Protein AF-A0A8H3I2P7-F1 (afdb_monomer_lite)

pLDDT: mean 81.04, std 13.11, range [39.47, 95.06]

Secondary structure (DSSP, 8-state):
---SSHHHHHHHHHHHHIIIIIHHHHHHTTTTT---TT----EEE---GGGGGS-GGG-B-TTSTT-BGGGG-EEE-S-HHHHHHTS------PPP-----S--TT--

Organism: NCBI:txid456999

Structure (mmCIF, N/CA/C/O backbone):
data_AF-A0A8H3I2P7-F1
#
_entry.id   AF-A0A8H3I2P7-F1
#
loop_
_atom_site.group_PDB
_atom_site.id
_atom_site.type_symbol
_atom_site.label_atom_id
_atom_site.label_alt_id
_atom_site.label_comp_id
_atom_site.label_asym_id
_atom_site.label_entity_id
_atom_site.label_seq_id
_atom_site.pdbx_PDB_ins_code
_atom_site.Cartn_x
_atom_site.Cartn_y
_atom_site.Cartn_z
_atom_site.occupancy
_atom_site.B_iso_or_equiv
_atom_site.auth_seq_id
_atom_site.auth_comp_id
_atom_site.auth_a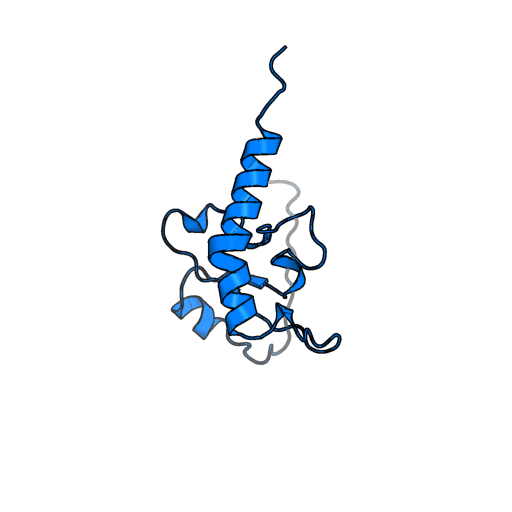sym_id
_atom_site.auth_atom_id
_atom_site.pdbx_PDB_model_num
ATOM 1 N N . MET A 1 1 ? 36.047 -5.039 -1.980 1.00 39.47 1 MET A N 1
ATOM 2 C CA . MET A 1 1 ? 35.264 -3.962 -2.616 1.00 39.47 1 MET A CA 1
ATOM 3 C C . MET A 1 1 ? 33.967 -4.602 -3.093 1.00 39.47 1 MET A C 1
ATOM 5 O O . MET A 1 1 ? 33.947 -5.193 -4.160 1.00 39.47 1 MET A O 1
ATOM 9 N N . ALA A 1 2 ? 32.972 -4.659 -2.205 1.00 47.53 2 ALA A N 1
ATOM 10 C CA . ALA A 1 2 ? 31.726 -5.412 -2.362 1.00 47.53 2 ALA A CA 1
ATOM 11 C C . ALA A 1 2 ? 30.556 -4.423 -2.279 1.00 47.53 2 ALA A C 1
ATOM 13 O O . ALA A 1 2 ? 29.969 -4.236 -1.221 1.00 47.53 2 ALA A O 1
ATOM 14 N N . GLU A 1 3 ? 30.304 -3.730 -3.386 1.00 44.59 3 GLU A N 1
ATOM 15 C CA . GLU A 1 3 ? 29.284 -2.677 -3.482 1.00 44.59 3 GLU A CA 1
ATOM 16 C C . GLU A 1 3 ? 28.425 -2.846 -4.747 1.00 44.59 3 GLU A C 1
ATOM 18 O O . GLU A 1 3 ? 27.972 -1.887 -5.359 1.00 44.59 3 GLU A O 1
ATOM 23 N N . VAL A 1 4 ? 28.223 -4.097 -5.166 1.00 51.44 4 VAL A N 1
ATOM 24 C CA . VAL A 1 4 ? 27.310 -4.460 -6.252 1.00 51.44 4 VAL A CA 1
ATOM 25 C C . VAL A 1 4 ? 26.239 -5.371 -5.649 1.00 51.44 4 VAL A C 1
ATOM 27 O O . VAL A 1 4 ? 26.589 -6.385 -5.051 1.00 51.44 4 VAL A O 1
ATOM 30 N N . ASP A 1 5 ? 24.967 -4.977 -5.804 1.00 54.19 5 ASP A N 1
ATOM 31 C CA . ASP A 1 5 ? 23.744 -5.813 -5.793 1.00 54.19 5 ASP A CA 1
ATOM 32 C C . ASP A 1 5 ? 22.671 -5.610 -4.689 1.00 54.19 5 ASP A C 1
ATOM 34 O O . ASP A 1 5 ? 21.593 -6.191 -4.765 1.00 54.19 5 ASP A O 1
ATOM 38 N N . TYR A 1 6 ? 22.851 -4.731 -3.692 1.00 52.88 6 TYR A N 1
ATOM 39 C CA . TYR A 1 6 ? 21.766 -4.505 -2.706 1.00 52.88 6 TYR A CA 1
ATOM 40 C C . TYR A 1 6 ? 20.642 -3.592 -3.235 1.00 52.88 6 TYR A C 1
ATOM 42 O O . TYR A 1 6 ? 19.461 -3.803 -2.951 1.00 52.88 6 TYR A O 1
ATOM 50 N N . GLN A 1 7 ? 20.994 -2.576 -4.033 1.00 55.97 7 GLN A N 1
ATOM 51 C CA . GLN A 1 7 ? 20.013 -1.638 -4.596 1.00 55.97 7 GLN A CA 1
ATOM 52 C C . GLN A 1 7 ? 19.164 -2.254 -5.720 1.00 55.97 7 GLN A C 1
ATOM 54 O O . GLN A 1 7 ? 17.979 -1.942 -5.822 1.00 55.97 7 GLN A O 1
ATOM 59 N N . SER A 1 8 ? 19.731 -3.168 -6.513 1.00 66.00 8 SER A N 1
ATOM 60 C CA . SER A 1 8 ? 19.017 -3.952 -7.536 1.00 66.00 8 SER A CA 1
ATOM 61 C C . SER A 1 8 ? 17.991 -4.895 -6.912 1.00 66.00 8 SER A C 1
ATOM 63 O O . SER A 1 8 ? 16.862 -4.966 -7.394 1.00 66.00 8 SER A O 1
ATOM 65 N N . GLY A 1 9 ? 18.340 -5.565 -5.807 1.00 85.56 9 GLY A N 1
ATOM 66 C CA . GLY A 1 9 ? 17.423 -6.454 -5.091 1.00 85.56 9 GLY A CA 1
ATOM 67 C C . GLY A 1 9 ? 16.210 -5.723 -4.509 1.00 85.56 9 GLY A C 1
ATOM 68 O O . GLY A 1 9 ? 15.075 -6.165 -4.687 1.00 85.56 9 GLY A O 1
ATOM 69 N N . PHE A 1 10 ? 16.428 -4.573 -3.860 1.00 89.00 10 PHE A N 1
ATOM 70 C CA . PHE A 1 10 ? 15.326 -3.777 -3.310 1.00 89.00 10 PHE A CA 1
ATOM 71 C C . PHE A 1 10 ? 14.429 -3.201 -4.413 1.00 89.00 10 PHE A C 1
ATOM 73 O O . PHE A 1 10 ? 13.211 -3.335 -4.332 1.00 89.00 10 PHE A O 1
ATOM 80 N N . GLY A 1 11 ? 15.016 -2.639 -5.477 1.00 91.44 11 GLY A N 1
ATOM 81 C CA . GLY A 1 11 ? 14.258 -2.163 -6.638 1.00 91.44 11 GLY A CA 1
ATOM 82 C C . GLY A 1 11 ? 13.426 -3.275 -7.282 1.00 91.44 11 GLY A C 1
ATOM 83 O O . GLY A 1 11 ? 12.230 -3.104 -7.488 1.00 91.44 11 GLY A O 1
ATOM 84 N N . SER A 1 12 ? 14.018 -4.455 -7.493 1.00 92.56 12 SER A N 1
ATOM 85 C CA . SER A 1 12 ? 13.314 -5.624 -8.033 1.00 92.56 12 SER A CA 1
ATOM 86 C C . SER A 1 12 ? 12.142 -6.064 -7.147 1.00 92.56 12 SER A C 1
ATOM 88 O O . SER A 1 12 ? 11.066 -6.376 -7.664 1.00 92.56 12 SER A O 1
ATOM 90 N N . MET A 1 13 ? 12.300 -6.025 -5.818 1.00 94.56 13 MET A N 1
ATOM 91 C CA . MET A 1 13 ? 11.216 -6.304 -4.871 1.00 94.56 13 MET A CA 1
ATOM 92 C C . MET A 1 13 ? 10.072 -5.290 -4.996 1.00 94.56 13 MET A C 1
ATOM 94 O O . MET A 1 13 ? 8.910 -5.692 -5.019 1.00 94.56 13 MET A O 1
ATOM 98 N N . LEU A 1 14 ? 10.376 -3.991 -5.106 1.00 94.81 14 LEU A N 1
ATOM 99 C CA . LEU A 1 14 ? 9.360 -2.948 -5.299 1.00 94.81 14 LEU A CA 1
ATOM 100 C C . LEU A 1 14 ? 8.621 -3.106 -6.632 1.00 94.81 14 LEU A C 1
ATOM 102 O O . LEU A 1 14 ? 7.394 -3.001 -6.654 1.00 94.81 14 LEU A O 1
ATOM 106 N N . THR A 1 15 ? 9.341 -3.421 -7.711 1.00 95.06 15 THR A N 1
ATOM 107 C CA . THR A 1 15 ? 8.755 -3.702 -9.029 1.00 95.06 15 THR A CA 1
ATOM 108 C C . THR A 1 15 ? 7.866 -4.946 -8.988 1.00 95.06 15 THR A C 1
ATOM 110 O O . THR A 1 15 ? 6.789 -4.962 -9.581 1.00 95.06 15 THR A O 1
ATOM 113 N N . THR A 1 16 ? 8.271 -5.979 -8.245 1.00 95.06 16 THR A N 1
ATOM 114 C CA . THR A 1 16 ? 7.464 -7.194 -8.044 1.00 95.06 16 THR A CA 1
ATOM 115 C C . THR A 1 16 ? 6.183 -6.874 -7.277 1.00 95.06 16 THR A C 1
ATOM 117 O O . THR A 1 16 ? 5.092 -7.198 -7.733 1.00 95.06 16 THR A O 1
ATOM 120 N N . LEU A 1 17 ? 6.287 -6.151 -6.156 1.00 94.75 17 LEU A N 1
ATOM 121 C CA . LEU A 1 17 ? 5.122 -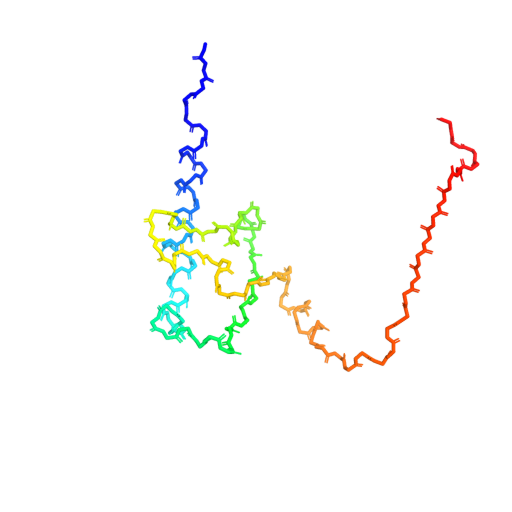5.705 -5.381 1.00 94.75 17 LEU A CA 1
ATOM 122 C C . LEU A 1 17 ? 4.162 -4.851 -6.216 1.00 94.75 17 LEU A C 1
ATOM 124 O O . LEU A 1 17 ? 2.944 -4.939 -6.052 1.00 94.75 17 LEU A O 1
ATOM 128 N N . TRP A 1 18 ? 4.699 -4.029 -7.116 1.00 94.25 18 TRP A N 1
ATOM 129 C CA . TRP A 1 18 ? 3.891 -3.241 -8.034 1.00 94.25 18 TRP A CA 1
ATOM 130 C C . TRP A 1 18 ? 3.113 -4.125 -9.002 1.00 94.25 18 TRP A C 1
ATOM 132 O O . TRP A 1 18 ? 1.888 -4.035 -9.046 1.00 94.25 18 TRP A O 1
ATOM 142 N N . ASN A 1 19 ? 3.809 -4.987 -9.742 1.00 95.00 19 ASN A N 1
ATOM 143 C CA . ASN A 1 19 ? 3.208 -5.791 -10.804 1.00 95.00 19 ASN A CA 1
ATOM 144 C C . ASN A 1 19 ? 2.239 -6.852 -10.274 1.00 95.00 19 ASN A C 1
ATOM 146 O O . ASN A 1 19 ? 1.210 -7.090 -10.906 1.00 95.00 19 ASN A O 1
ATOM 150 N N . ASP A 1 20 ? 2.532 -7.431 -9.111 1.00 94.69 20 ASP A N 1
ATOM 151 C CA . ASP A 1 20 ? 1.787 -8.582 -8.599 1.00 94.69 20 ASP A CA 1
ATOM 152 C C . ASP A 1 20 ? 0.679 -8.188 -7.612 1.00 94.69 20 ASP A C 1
ATOM 154 O O . ASP A 1 20 ? -0.276 -8.944 -7.432 1.00 94.69 20 ASP A O 1
ATOM 158 N N . VAL A 1 21 ? 0.781 -7.016 -6.966 1.00 92.81 21 VAL A N 1
ATOM 159 C CA . VAL A 1 21 ? -0.150 -6.608 -5.897 1.00 92.81 21 VAL A CA 1
ATOM 160 C C . VAL A 1 21 ? -0.805 -5.261 -6.177 1.00 92.81 21 VAL A C 1
ATOM 162 O O . VAL A 1 21 ? -2.026 -5.190 -6.306 1.00 92.81 21 VAL A O 1
ATOM 165 N N . ALA A 1 22 ? -0.027 -4.179 -6.258 1.00 91.75 22 ALA A N 1
ATOM 166 C CA . ALA A 1 22 ? -0.598 -2.831 -6.294 1.00 91.75 22 ALA A CA 1
ATOM 167 C C . ALA A 1 22 ? -1.302 -2.532 -7.627 1.00 91.75 22 ALA A C 1
ATOM 169 O O . ALA A 1 22 ? -2.471 -2.145 -7.638 1.00 91.75 22 ALA A O 1
ATOM 170 N N . LYS A 1 23 ? -0.618 -2.754 -8.754 1.00 91.56 23 LYS A N 1
ATOM 171 C CA . LYS A 1 23 ? -1.130 -2.451 -10.092 1.00 91.56 23 LYS A CA 1
ATOM 172 C C . LYS A 1 23 ? -2.406 -3.234 -10.431 1.00 91.56 23 LYS A C 1
ATOM 174 O O . LYS A 1 23 ? -3.360 -2.582 -10.842 1.00 91.56 23 LYS A O 1
ATOM 179 N N . PRO A 1 24 ? -2.513 -4.561 -10.204 1.00 93.25 24 PRO A N 1
ATOM 180 C CA . PRO A 1 24 ? -3.745 -5.294 -10.503 1.00 93.25 24 PRO A CA 1
ATOM 181 C C . PRO A 1 24 ? -4.970 -4.771 -9.741 1.00 93.25 24 PRO A C 1
ATOM 183 O O . PRO A 1 24 ? -6.063 -4.703 -10.300 1.00 93.25 24 PRO A O 1
ATOM 186 N N . VAL A 1 25 ? -4.793 -4.366 -8.476 1.00 91.12 25 VAL A N 1
ATOM 187 C CA . VAL A 1 25 ? -5.871 -3.770 -7.670 1.00 91.12 25 VAL A CA 1
ATOM 188 C C . VAL A 1 25 ? -6.268 -2.406 -8.233 1.00 91.12 25 VAL A C 1
ATOM 190 O O . VAL A 1 25 ? -7.455 -2.140 -8.412 1.00 91.12 25 VAL A O 1
ATOM 193 N N . LEU A 1 26 ? -5.291 -1.555 -8.559 1.00 88.25 26 LEU A N 1
ATOM 194 C CA . LEU A 1 26 ? -5.535 -0.232 -9.140 1.00 88.25 26 LEU A CA 1
ATOM 195 C C . LEU A 1 26 ? -6.199 -0.313 -10.522 1.00 88.25 26 LEU A C 1
ATOM 197 O O . LEU A 1 26 ? -7.122 0.454 -10.798 1.00 88.25 26 LEU A O 1
ATOM 201 N N . ASP A 1 27 ? -5.767 -1.253 -11.364 1.00 89.25 27 ASP A N 1
ATOM 202 C CA . ASP A 1 27 ? -6.346 -1.529 -12.681 1.00 89.25 27 ASP A CA 1
ATOM 203 C C . ASP A 1 27 ? -7.803 -1.989 -12.546 1.00 89.25 27 ASP A C 1
ATOM 205 O O . ASP A 1 27 ? -8.683 -1.473 -13.235 1.00 89.25 27 ASP A O 1
ATOM 209 N N . HIS A 1 28 ? -8.080 -2.912 -11.617 1.00 90.19 28 HIS A N 1
ATOM 210 C CA . HIS A 1 28 ? -9.434 -3.411 -11.370 1.00 90.19 28 HIS A CA 1
ATOM 211 C C . HIS A 1 28 ? -10.385 -2.314 -10.872 1.00 90.19 28 HIS A C 1
ATOM 213 O O . HIS A 1 28 ? -11.555 -2.290 -11.251 1.00 90.19 28 HIS A O 1
ATOM 219 N N . LEU A 1 29 ? -9.883 -1.385 -10.055 1.00 86.69 29 LEU A N 1
ATOM 220 C CA . LEU A 1 29 ? -10.640 -0.224 -9.577 1.00 86.69 29 LEU A CA 1
ATOM 221 C C . LEU A 1 29 ? -10.722 0.912 -10.615 1.00 86.69 29 LEU A C 1
ATOM 223 O O . LEU A 1 29 ? -11.427 1.895 -10.392 1.00 86.69 29 LEU A O 1
ATOM 227 N N . GLY A 1 30 ? -10.033 0.786 -11.756 1.00 86.56 30 GLY A N 1
ATOM 228 C CA . GLY A 1 30 ? -10.042 1.762 -12.847 1.00 86.56 30 GLY A CA 1
ATOM 229 C C . GLY A 1 30 ? -9.182 3.006 -12.601 1.00 86.56 30 GLY A C 1
ATOM 230 O O . GLY A 1 30 ? -9.307 3.992 -13.330 1.00 86.56 30 GLY A O 1
ATOM 231 N N . TYR A 1 31 ? -8.301 2.982 -11.600 1.00 82.69 31 TYR A N 1
ATOM 232 C CA . TYR A 1 31 ? -7.521 4.152 -11.200 1.00 82.69 31 TYR A CA 1
ATOM 233 C C . TYR A 1 31 ? -6.320 4.423 -12.098 1.00 82.69 31 TYR A C 1
ATOM 235 O O . TYR A 1 31 ? -5.919 5.570 -12.231 1.00 82.69 31 TYR A O 1
ATOM 243 N N . THR A 1 32 ? -5.768 3.428 -12.781 1.00 78.69 32 THR A N 1
ATOM 244 C CA . THR A 1 32 ? -4.615 3.627 -13.675 1.00 78.69 32 THR A CA 1
ATOM 245 C C . THR A 1 32 ? -4.951 4.372 -14.970 1.00 78.69 32 THR A C 1
ATOM 247 O O . THR A 1 32 ? -4.089 5.064 -15.507 1.00 78.69 32 THR A O 1
ATOM 250 N N . ASN A 1 33 ? -6.205 4.313 -15.434 1.00 73.50 33 ASN A N 1
ATOM 251 C CA . ASN A 1 33 ? -6.625 4.908 -16.711 1.00 73.50 33 ASN A CA 1
ATOM 252 C C . ASN A 1 33 ? -7.260 6.305 -16.585 1.00 73.50 33 ASN A C 1
ATOM 254 O O . ASN A 1 33 ? -7.231 7.066 -17.548 1.00 73.50 33 ASN A O 1
ATOM 258 N N . ASN A 1 34 ? -7.844 6.649 -15.432 1.00 66.31 34 ASN A N 1
ATOM 259 C CA . ASN A 1 34 ? -8.609 7.888 -15.228 1.00 66.31 34 ASN A CA 1
ATOM 260 C C . ASN A 1 34 ? -8.443 8.416 -13.792 1.00 66.31 34 ASN A C 1
ATOM 262 O O . ASN A 1 34 ? -9.420 8.502 -13.053 1.00 66.31 34 ASN A O 1
ATOM 266 N N . VAL A 1 35 ? -7.220 8.761 -13.366 1.00 64.12 35 VAL A N 1
ATOM 267 C CA . VAL A 1 35 ? -7.024 9.412 -12.054 1.00 64.12 35 VAL A CA 1
ATOM 268 C C . VAL A 1 35 ? -7.677 10.800 -12.090 1.00 64.12 35 VAL A C 1
ATOM 270 O O . VAL A 1 35 ? -7.193 11.658 -12.834 1.00 64.12 35 VAL A O 1
ATOM 273 N N . PRO A 1 36 ? -8.736 11.071 -11.307 1.00 62.41 36 PRO A N 1
ATOM 274 C CA . PRO A 1 36 ? -9.285 12.413 -11.206 1.00 62.41 36 PRO A CA 1
ATOM 275 C C . PRO A 1 36 ? -8.270 13.286 -10.465 1.00 62.41 36 PRO A C 1
ATOM 277 O O . PRO A 1 36 ? -7.921 12.991 -9.323 1.00 62.41 36 PRO A O 1
ATOM 280 N N . THR A 1 37 ? -7.803 14.366 -11.090 1.00 67.12 37 THR A N 1
ATOM 281 C CA . THR A 1 37 ? -6.837 15.300 -10.483 1.00 67.12 37 THR A CA 1
ATOM 282 C C . THR A 1 37 ? -7.363 15.921 -9.183 1.00 67.12 37 THR A C 1
ATOM 284 O O . THR A 1 37 ? -6.574 16.256 -8.305 1.00 67.12 37 THR A O 1
ATOM 287 N N . ASP A 1 38 ? -8.690 16.021 -9.048 1.00 68.12 38 ASP A N 1
ATOM 288 C CA . ASP A 1 38 ? -9.365 16.666 -7.916 1.00 68.12 38 ASP A CA 1
ATOM 289 C C . ASP A 1 38 ? -9.842 15.692 -6.824 1.00 68.12 38 ASP A C 1
ATOM 291 O O . ASP A 1 38 ? -10.186 16.126 -5.729 1.00 68.12 38 ASP A O 1
ATOM 295 N N . ASN A 1 39 ? -9.880 14.382 -7.094 1.00 67.75 39 ASN A N 1
ATOM 296 C CA . ASN A 1 39 ? -10.346 13.365 -6.144 1.00 67.75 39 ASN A CA 1
ATOM 297 C C . ASN A 1 39 ? -9.509 12.098 -6.297 1.00 67.75 39 ASN A C 1
ATOM 299 O O . ASN A 1 39 ? -9.929 11.127 -6.934 1.00 67.75 39 ASN A O 1
ATOM 303 N N . LEU A 1 40 ? -8.311 12.120 -5.706 1.00 70.50 40 LEU A N 1
ATOM 304 C CA . LEU A 1 40 ? -7.512 10.909 -5.606 1.00 70.50 40 LEU A CA 1
ATOM 305 C C . LEU A 1 40 ? -8.284 9.864 -4.787 1.00 70.50 40 LEU A C 1
ATOM 307 O O . LEU A 1 40 ? -8.783 10.172 -3.700 1.00 70.50 40 LEU A O 1
ATOM 311 N N . PRO A 1 41 ? -8.376 8.626 -5.283 1.00 73.50 41 PRO A N 1
ATOM 312 C CA . PRO A 1 41 ? -8.996 7.551 -4.534 1.00 73.50 41 PRO A CA 1
ATOM 313 C C . PRO A 1 41 ? -8.174 7.248 -3.287 1.00 73.50 41 PRO A C 1
ATOM 315 O O . PRO A 1 41 ? -6.963 7.094 -3.372 1.00 73.50 41 PRO A O 1
ATOM 318 N N . HIS A 1 42 ? -8.827 7.145 -2.133 1.00 79.56 42 HIS A N 1
ATOM 319 C CA . HIS A 1 42 ? -8.158 6.755 -0.898 1.00 79.56 42 HIS A CA 1
ATOM 320 C C . HIS A 1 42 ? -8.237 5.236 -0.719 1.00 79.56 42 HIS A C 1
ATOM 322 O O . HIS A 1 42 ? -9.311 4.692 -0.455 1.00 79.56 42 HIS A O 1
ATOM 328 N N . ILE A 1 43 ? -7.105 4.546 -0.848 1.00 86.12 43 ILE A N 1
ATOM 329 C CA . ILE A 1 43 ? -7.011 3.094 -0.655 1.00 86.12 43 ILE A CA 1
ATOM 330 C C . ILE A 1 43 ? -6.374 2.820 0.700 1.00 86.12 43 ILE A C 1
ATOM 332 O O . ILE A 1 43 ? -5.288 3.307 0.990 1.00 86.12 43 ILE A O 1
ATOM 336 N N . THR A 1 44 ? -7.019 2.006 1.537 1.00 90.06 44 THR A N 1
ATOM 337 C CA . THR A 1 44 ? -6.424 1.559 2.804 1.00 90.06 44 THR A CA 1
ATOM 338 C C . THR A 1 44 ? -6.061 0.080 2.736 1.00 90.06 44 THR A C 1
ATOM 340 O O . THR A 1 44 ? -6.933 -0.775 2.604 1.00 90.06 44 THR A O 1
ATOM 343 N N . TRP A 1 45 ? -4.771 -0.228 2.841 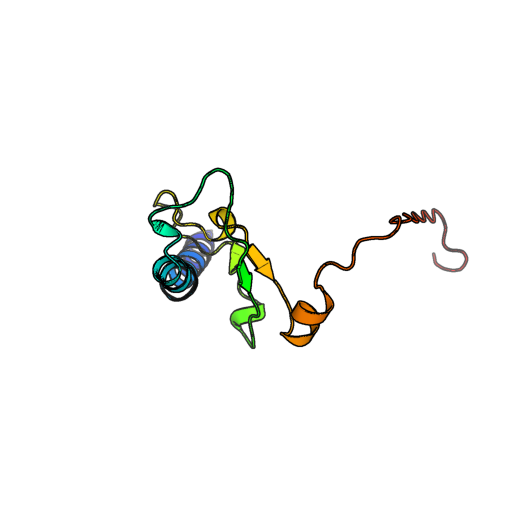1.00 90.38 45 TRP A N 1
ATOM 344 C CA . TRP A 1 45 ? -4.240 -1.586 2.829 1.00 90.38 45 TRP A CA 1
ATOM 345 C C . TRP A 1 45 ? -4.272 -2.203 4.227 1.00 90.38 45 TRP A C 1
ATOM 347 O O . TRP A 1 45 ? -3.772 -1.618 5.186 1.00 90.38 45 TRP A O 1
ATOM 357 N N . CYS A 1 46 ? -4.793 -3.425 4.329 1.00 93.25 46 CYS A N 1
ATOM 358 C CA . CYS A 1 46 ? -4.734 -4.249 5.538 1.00 93.25 46 CYS A CA 1
ATOM 359 C C . CYS A 1 46 ? -3.819 -5.468 5.304 1.00 93.25 46 CYS A C 1
ATOM 361 O O . CYS A 1 46 ? -4.327 -6.574 5.094 1.00 93.25 46 CYS A O 1
ATOM 363 N N . PRO A 1 47 ? -2.482 -5.297 5.244 1.00 91.50 47 PRO A N 1
ATOM 364 C CA . PRO A 1 47 ? -1.568 -6.402 4.970 1.00 91.50 47 PRO A CA 1
ATOM 365 C C . PRO A 1 47 ? -1.541 -7.400 6.133 1.00 91.50 47 PRO A C 1
ATOM 367 O O . PRO A 1 47 ? -1.671 -7.025 7.296 1.00 91.50 47 PRO A O 1
ATOM 370 N N . THR A 1 48 ? -1.325 -8.677 5.818 1.00 90.38 48 THR A N 1
ATOM 371 C CA . THR A 1 48 ? -1.228 -9.757 6.809 1.00 90.38 48 THR A CA 1
ATOM 372 C C . THR A 1 48 ? 0.043 -10.582 6.605 1.00 90.38 48 THR A C 1
ATOM 374 O O . THR A 1 48 ? 0.585 -10.667 5.499 1.00 90.38 48 THR A O 1
ATOM 377 N N . GLY A 1 49 ? 0.536 -11.196 7.683 1.00 92.00 49 GLY A N 1
ATOM 378 C CA . GLY A 1 49 ? 1.712 -12.067 7.645 1.00 92.00 49 GLY A CA 1
ATOM 379 C C . GLY A 1 49 ? 2.986 -11.341 7.200 1.00 92.00 49 GLY A C 1
ATOM 3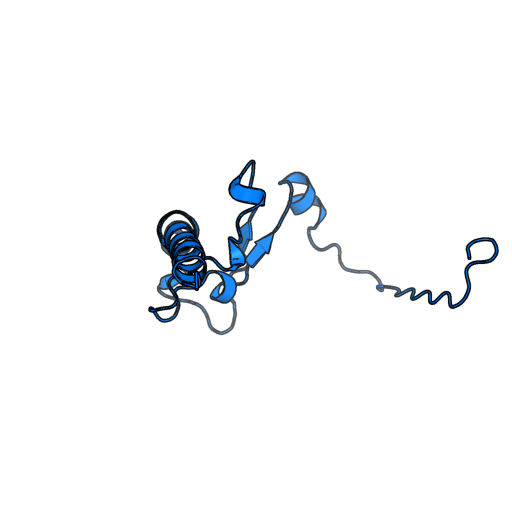80 O O . GLY A 1 49 ? 3.257 -10.219 7.622 1.00 92.00 49 GLY A O 1
ATOM 381 N N . ALA A 1 50 ? 3.780 -11.983 6.337 1.00 90.19 50 ALA A N 1
ATOM 382 C CA . ALA A 1 50 ? 5.050 -11.430 5.857 1.00 90.19 50 ALA A CA 1
ATOM 383 C C . ALA A 1 50 ? 4.886 -10.107 5.084 1.00 90.19 50 ALA A C 1
ATOM 385 O O . ALA A 1 50 ? 5.789 -9.274 5.083 1.00 90.19 50 ALA A O 1
ATOM 386 N N . MET A 1 51 ? 3.718 -9.882 4.475 1.00 88.31 51 MET A N 1
ATOM 387 C CA . MET A 1 51 ? 3.437 -8.681 3.688 1.00 88.31 51 MET A CA 1
ATOM 388 C C . MET A 1 51 ? 3.385 -7.409 4.544 1.00 88.31 51 MET A C 1
ATOM 390 O O . MET A 1 51 ? 3.589 -6.316 4.026 1.00 88.31 51 MET A O 1
ATOM 394 N N . THR A 1 52 ? 3.182 -7.536 5.860 1.00 89.94 52 THR A N 1
ATOM 395 C CA . THR A 1 52 ? 3.241 -6.411 6.807 1.00 89.94 52 THR A CA 1
ATOM 396 C C . THR A 1 52 ? 4.645 -5.802 6.912 1.00 89.94 52 THR A C 1
ATOM 398 O O . THR A 1 52 ? 4.772 -4.635 7.269 1.00 89.94 52 THR A O 1
ATOM 401 N N . PHE A 1 53 ? 5.698 -6.551 6.565 1.00 90.75 53 PHE A N 1
ATOM 402 C CA . PHE A 1 53 ? 7.079 -6.052 6.552 1.00 90.75 53 PHE A CA 1
ATOM 403 C C . PHE A 1 53 ? 7.498 -5.456 5.205 1.00 90.75 53 PHE A C 1
ATOM 405 O O . PHE A 1 53 ? 8.606 -4.936 5.084 1.00 90.75 53 PHE A O 1
ATOM 412 N N . LEU A 1 54 ? 6.641 -5.548 4.186 1.00 91.12 54 LEU A N 1
ATOM 413 C CA . LEU A 1 54 ? 6.961 -5.092 2.843 1.00 91.12 54 LEU A CA 1
ATOM 414 C C . LEU A 1 54 ? 6.493 -3.646 2.634 1.00 91.12 54 LEU A C 1
ATOM 416 O O . LEU A 1 54 ? 5.389 -3.278 3.052 1.00 91.12 54 LEU A O 1
ATOM 420 N N . PRO A 1 55 ? 7.291 -2.812 1.950 1.00 90.50 55 PRO A N 1
ATOM 421 C CA . PRO A 1 55 ? 6.964 -1.412 1.715 1.00 90.50 55 PRO A CA 1
ATOM 422 C C . PRO A 1 55 ? 5.958 -1.273 0.562 1.00 90.50 55 PRO A C 1
ATOM 424 O O . PRO A 1 55 ? 6.273 -0.728 -0.491 1.00 90.50 55 PRO A O 1
ATOM 427 N N . LEU A 1 56 ? 4.722 -1.751 0.753 1.00 89.81 56 LEU A N 1
ATOM 428 C CA . LEU A 1 56 ? 3.677 -1.706 -0.282 1.00 89.81 56 LEU A CA 1
ATOM 429 C C . LEU A 1 56 ? 3.395 -0.273 -0.775 1.00 89.81 56 LEU A C 1
ATOM 431 O O . LEU A 1 56 ? 3.020 -0.073 -1.922 1.00 89.81 56 LEU A O 1
ATOM 435 N N . HIS A 1 57 ? 3.650 0.734 0.060 1.00 88.44 57 HIS A N 1
ATOM 436 C CA . HIS A 1 57 ? 3.521 2.138 -0.304 1.00 88.44 57 HIS A CA 1
ATOM 437 C C . HIS A 1 57 ? 4.582 2.628 -1.286 1.00 88.44 57 HIS A C 1
ATOM 439 O O . HIS A 1 57 ? 4.333 3.552 -2.056 1.00 88.44 57 HIS A O 1
ATOM 445 N N . ALA A 1 58 ? 5.756 2.003 -1.265 1.00 92.00 58 ALA A N 1
ATOM 446 C CA . ALA A 1 58 ? 6.838 2.264 -2.198 1.00 92.00 58 ALA A CA 1
ATOM 447 C C . ALA A 1 58 ? 6.814 1.297 -3.389 1.00 92.00 58 ALA A C 1
ATOM 449 O O . ALA A 1 58 ? 7.695 1.370 -4.238 1.00 92.00 58 ALA A O 1
ATOM 450 N N . ALA A 1 59 ? 5.838 0.382 -3.463 1.00 93.38 59 ALA A N 1
ATOM 451 C CA . ALA A 1 59 ? 5.701 -0.508 -4.603 1.00 93.38 59 ALA A CA 1
ATOM 452 C C . ALA A 1 59 ? 5.585 0.332 -5.875 1.00 93.38 59 ALA A C 1
ATOM 454 O O . ALA A 1 59 ? 4.677 1.160 -6.009 1.00 93.38 59 ALA A O 1
ATOM 455 N N . GLY A 1 60 ? 6.516 0.134 -6.796 1.00 93.94 60 GLY A N 1
ATOM 456 C CA . GLY A 1 60 ? 6.480 0.821 -8.066 1.00 93.94 60 GLY A CA 1
ATOM 457 C C . GLY A 1 60 ? 7.502 0.297 -9.052 1.00 93.94 60 GLY A C 1
ATOM 458 O O . GLY A 1 60 ? 8.560 -0.194 -8.666 1.00 93.94 60 GLY A O 1
ATOM 459 N N . ASP A 1 61 ? 7.172 0.445 -10.328 1.00 92.12 61 ASP A N 1
ATOM 460 C CA . ASP A 1 61 ? 8.147 0.415 -11.407 1.00 92.12 61 ASP A CA 1
ATOM 461 C C . ASP A 1 61 ? 8.637 1.849 -11.634 1.00 92.12 61 ASP A C 1
ATOM 463 O O . ASP A 1 61 ? 7.920 2.708 -12.152 1.00 92.12 61 ASP A O 1
ATOM 467 N N . TYR A 1 62 ? 9.852 2.132 -11.171 1.00 88.88 62 TYR A N 1
ATOM 468 C CA . TYR A 1 62 ? 10.401 3.484 -11.187 1.00 88.88 62 TYR A CA 1
ATOM 469 C C . TYR A 1 62 ? 10.896 3.924 -12.567 1.00 88.88 62 TYR A C 1
ATOM 471 O O . TYR A 1 62 ? 11.064 5.132 -12.760 1.00 88.88 62 TYR A O 1
ATOM 479 N N . ASP A 1 63 ? 11.040 2.990 -13.511 1.00 88.06 63 ASP A N 1
ATOM 480 C CA . ASP A 1 63 ? 11.396 3.269 -14.903 1.00 88.06 63 ASP A CA 1
ATOM 481 C C . ASP A 1 63 ? 10.183 3.741 -15.722 1.00 88.06 63 ASP A C 1
ATOM 483 O O . ASP A 1 63 ? 10.335 4.335 -16.793 1.00 88.06 63 ASP A O 1
ATOM 487 N N . GLN A 1 64 ? 8.966 3.535 -15.205 1.00 84.62 64 GLN A N 1
ATOM 488 C CA . GLN A 1 64 ? 7.718 3.917 -15.858 1.00 84.62 64 GLN A CA 1
ATOM 489 C C . GLN A 1 64 ? 7.023 5.089 -15.136 1.00 84.62 64 GLN A C 1
ATOM 491 O O . GLN A 1 64 ? 6.989 5.165 -13.904 1.00 84.62 64 GLN A O 1
ATOM 496 N N . PRO A 1 65 ? 6.425 6.041 -15.875 1.00 81.31 65 PRO A N 1
ATOM 497 C CA . PRO A 1 65 ? 5.600 7.081 -15.269 1.00 81.31 65 PRO A CA 1
ATOM 498 C C . PRO A 1 65 ? 4.308 6.487 -14.687 1.00 81.31 65 PRO A C 1
ATOM 500 O O . PRO A 1 65 ? 3.795 5.490 -15.195 1.00 81.31 65 PRO A O 1
ATOM 503 N N . ARG A 1 66 ? 3.755 7.122 -13.641 1.00 76.94 66 ARG A N 1
ATOM 504 C CA . ARG A 1 66 ? 2.490 6.726 -12.984 1.00 76.94 66 ARG A CA 1
ATOM 505 C C . ARG A 1 66 ? 2.440 5.275 -12.498 1.00 76.94 66 ARG A C 1
ATOM 507 O O . ARG A 1 66 ? 1.371 4.686 -12.380 1.00 76.94 66 ARG A O 1
ATOM 514 N N . SER A 1 67 ? 3.599 4.687 -12.236 1.00 86.62 67 SER A N 1
ATOM 515 C CA . SER A 1 67 ? 3.719 3.280 -11.870 1.00 86.62 67 SER A CA 1
ATOM 516 C C . SER A 1 67 ? 4.130 3.107 -10.413 1.00 86.62 67 SER A C 1
ATOM 518 O O . SER A 1 67 ? 4.955 2.256 -10.108 1.00 86.62 67 SER A O 1
ATOM 520 N N . ARG A 1 68 ? 3.625 3.964 -9.512 1.00 89.75 68 ARG A N 1
ATOM 521 C CA . ARG A 1 68 ? 4.007 3.984 -8.092 1.00 89.75 68 ARG A CA 1
ATOM 522 C C . ARG A 1 68 ? 2.772 4.058 -7.206 1.00 89.75 68 ARG A C 1
ATOM 524 O O . ARG A 1 68 ? 1.926 4.931 -7.378 1.00 89.75 68 ARG A O 1
ATOM 531 N N . ALA A 1 69 ? 2.696 3.187 -6.206 1.00 88.88 69 ALA A N 1
ATOM 532 C CA . ALA A 1 69 ? 1.530 3.068 -5.334 1.00 88.88 69 ALA A CA 1
ATOM 533 C C . ALA A 1 69 ? 1.205 4.368 -4.575 1.00 88.88 69 ALA A C 1
ATOM 535 O O . ALA A 1 69 ? 0.033 4.690 -4.392 1.00 88.88 69 ALA A O 1
ATOM 536 N N . PHE A 1 70 ? 2.216 5.153 -4.182 1.00 86.00 70 PHE A N 1
ATOM 537 C CA . PHE A 1 70 ? 2.003 6.423 -3.476 1.00 86.00 70 PHE A CA 1
ATOM 538 C C . PHE A 1 70 ? 1.322 7.509 -4.318 1.00 86.00 70 PHE A C 1
ATOM 540 O O . PHE A 1 70 ? 0.769 8.449 -3.750 1.00 86.00 70 PHE A O 1
ATOM 547 N N . GLU A 1 71 ? 1.312 7.386 -5.649 1.00 83.62 71 GLU A N 1
ATOM 548 C CA . GLU A 1 71 ? 0.582 8.308 -6.529 1.00 83.62 71 GLU A CA 1
ATOM 549 C C . GLU A 1 71 ? -0.948 8.132 -6.414 1.00 83.62 71 GLU A C 1
ATOM 551 O O . GLU A 1 71 ? -1.698 8.950 -6.940 1.00 83.62 71 GLU A O 1
ATOM 556 N N . TYR A 1 72 ? -1.417 7.108 -5.685 1.00 79.06 72 TYR A N 1
ATOM 557 C CA . TYR A 1 72 ? -2.823 6.707 -5.564 1.00 79.06 72 TYR A CA 1
ATOM 558 C C . TYR A 1 72 ? -3.373 6.790 -4.127 1.00 79.06 72 TYR A C 1
ATOM 560 O O . TYR A 1 72 ? -4.181 5.954 -3.746 1.00 79.06 72 TYR A O 1
ATOM 568 N N . ALA A 1 73 ? -2.915 7.772 -3.333 1.00 70.38 73 ALA A N 1
ATOM 569 C CA . ALA A 1 73 ? -3.342 8.067 -1.952 1.00 70.38 73 ALA A CA 1
ATOM 570 C C . ALA A 1 73 ? -3.632 6.817 -1.092 1.00 70.38 73 ALA A C 1
ATOM 572 O O . ALA A 1 73 ? -4.755 6.327 -0.970 1.00 70.38 73 ALA A O 1
ATOM 573 N N . ILE A 1 74 ? -2.580 6.320 -0.450 1.00 80.69 74 ILE A N 1
ATOM 574 C CA . ILE A 1 74 ? -2.555 5.024 0.228 1.00 80.69 74 ILE A CA 1
ATOM 575 C C . ILE A 1 74 ? -2.372 5.163 1.740 1.00 80.69 74 ILE A C 1
ATOM 577 O O . ILE A 1 74 ? -1.465 5.845 2.212 1.00 80.69 74 ILE A O 1
ATOM 581 N N . SER A 1 75 ? -3.201 4.440 2.486 1.00 84.75 75 SER A N 1
ATOM 582 C CA . SER A 1 75 ? -3.178 4.323 3.945 1.00 84.75 75 SER A CA 1
ATOM 583 C C . SER A 1 75 ? -3.007 2.869 4.374 1.00 84.75 75 SER A C 1
ATOM 585 O O . SER A 1 75 ? -3.196 1.950 3.578 1.00 84.75 75 SER A O 1
ATOM 587 N N . TYR A 1 76 ? -2.674 2.644 5.645 1.00 88.00 76 TYR A N 1
ATOM 588 C CA . TYR A 1 76 ? -2.572 1.308 6.231 1.00 88.00 76 TYR A CA 1
ATOM 589 C C . TYR A 1 76 ? -3.505 1.147 7.422 1.00 88.00 76 TYR A C 1
ATOM 591 O O . TYR A 1 76 ? -3.719 2.080 8.191 1.00 88.00 76 TYR A O 1
ATOM 599 N N . THR A 1 77 ? -3.990 -0.074 7.610 1.00 90.25 77 THR A N 1
ATOM 600 C CA . THR A 1 77 ? -4.670 -0.502 8.829 1.00 90.25 77 THR A CA 1
ATOM 601 C C . THR A 1 77 ? -4.122 -1.861 9.271 1.00 90.25 77 THR A C 1
ATOM 603 O O . THR A 1 77 ? -3.879 -2.721 8.424 1.00 90.25 77 THR A O 1
ATOM 606 N N . PRO A 1 78 ? -3.908 -2.102 10.573 1.00 89.50 78 PRO A N 1
ATOM 607 C CA . PRO A 1 78 ? -3.463 -3.410 11.051 1.00 89.50 78 PRO A CA 1
ATOM 608 C C . PRO A 1 78 ? -4.583 -4.461 11.016 1.00 89.50 78 PRO A C 1
ATOM 610 O O . PRO A 1 78 ? -4.300 -5.654 10.940 1.00 89.50 78 PRO A O 1
ATOM 613 N N . THR A 1 79 ? -5.852 -4.039 11.099 1.00 90.19 79 THR A N 1
ATOM 614 C CA . THR A 1 79 ? -7.031 -4.920 11.059 1.00 90.19 79 THR A CA 1
ATOM 615 C C . THR A 1 79 ? -8.229 -4.213 10.421 1.00 90.19 79 THR A C 1
ATOM 617 O O . THR A 1 79 ? -8.299 -2.983 10.378 1.00 90.19 79 THR A O 1
ATOM 620 N N . LEU A 1 80 ? -9.225 -4.981 9.966 1.00 90.38 80 LEU A N 1
ATOM 621 C CA . LEU A 1 80 ? -10.497 -4.409 9.508 1.00 90.38 80 LEU A CA 1
ATOM 622 C C . LEU A 1 80 ? -11.264 -3.723 10.647 1.00 90.38 80 LEU A C 1
ATOM 624 O O . LEU A 1 80 ? -11.869 -2.681 10.424 1.00 90.38 80 LEU A O 1
ATOM 628 N N . THR A 1 81 ? -11.199 -4.256 11.871 1.00 90.81 81 THR A N 1
ATOM 629 C CA . THR A 1 81 ? -11.825 -3.630 13.045 1.00 90.81 81 THR A CA 1
ATOM 630 C C . THR A 1 81 ? -11.256 -2.235 13.295 1.00 90.81 81 THR A C 1
ATOM 632 O O . THR A 1 81 ? -12.023 -1.287 13.421 1.00 90.81 81 THR A O 1
ATOM 635 N N . ALA A 1 82 ? -9.926 -2.085 13.269 1.00 89.44 82 ALA A N 1
ATOM 636 C CA . ALA A 1 82 ? -9.274 -0.787 13.443 1.00 89.44 82 ALA A CA 1
ATOM 637 C C . ALA A 1 82 ? -9.655 0.211 12.336 1.00 89.44 82 ALA A C 1
ATOM 639 O O . ALA A 1 82 ? -9.814 1.398 12.606 1.00 89.44 82 ALA A O 1
ATOM 640 N N . LEU A 1 83 ? -9.859 -0.268 11.102 1.00 90.31 83 LEU A N 1
ATOM 641 C CA . LEU A 1 83 ? -10.330 0.574 10.001 1.00 90.31 83 LEU A CA 1
ATOM 642 C C . LEU A 1 83 ? -11.757 1.079 10.236 1.00 90.31 83 LEU A C 1
ATOM 644 O O . LEU A 1 83 ? -12.031 2.257 10.026 1.00 90.31 83 LEU A O 1
ATOM 648 N N . LEU A 1 84 ? -12.657 0.198 10.681 1.00 89.12 84 LEU A N 1
ATOM 649 C CA . LEU A 1 84 ? -14.053 0.545 10.950 1.00 89.12 84 LEU A CA 1
ATOM 650 C C . LEU A 1 84 ? -14.177 1.529 12.121 1.00 89.12 84 LEU A C 1
ATOM 652 O O . LEU A 1 84 ? -14.947 2.485 12.026 1.00 89.12 84 LEU A O 1
ATOM 656 N N . GLU A 1 85 ? -13.391 1.347 13.185 1.00 86.25 85 GLU A N 1
ATOM 657 C CA . GLU A 1 85 ? -13.358 2.271 14.330 1.00 86.25 85 GLU A CA 1
ATOM 658 C C . GLU A 1 85 ? -12.691 3.615 14.001 1.00 86.25 85 GLU A C 1
ATOM 660 O O . GLU A 1 85 ? -13.035 4.634 14.592 1.00 86.25 85 GLU A O 1
ATOM 665 N N . SER A 1 86 ? -11.776 3.646 13.026 1.00 74.50 86 SER A N 1
ATOM 666 C CA . SER A 1 86 ? -11.119 4.875 12.560 1.00 74.50 86 SER A CA 1
ATOM 667 C C . SER A 1 86 ? -12.007 5.749 11.662 1.00 74.50 86 SER A C 1
ATOM 669 O O . SER A 1 86 ? -11.557 6.813 11.222 1.00 74.50 86 SER A O 1
ATOM 671 N N . THR A 1 87 ? -13.240 5.328 11.360 1.00 66.50 87 THR A N 1
ATOM 672 C CA . THR A 1 87 ? -14.188 6.141 10.585 1.00 66.50 87 THR A CA 1
ATOM 673 C C . THR A 1 87 ? -14.304 7.517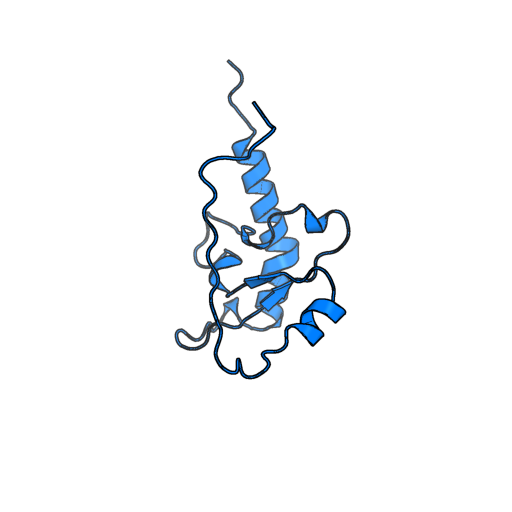 11.245 1.00 66.50 87 THR A C 1
ATOM 675 O O . THR A 1 87 ? -14.527 7.576 12.454 1.00 66.50 87 THR A O 1
ATOM 678 N N . PRO A 1 88 ? -14.126 8.628 10.504 1.00 61.31 88 PRO A N 1
ATOM 679 C CA . PRO A 1 88 ? -14.017 9.951 11.099 1.00 61.31 88 PRO A CA 1
ATOM 680 C C . PRO A 1 88 ? -15.284 10.286 11.884 1.00 61.31 88 PRO A C 1
ATOM 682 O O . PRO A 1 88 ? -16.306 10.695 11.334 1.00 61.31 88 PRO A O 1
ATOM 685 N N . HIS A 1 89 ? -15.204 10.147 13.203 1.00 57.41 89 HIS A N 1
ATOM 686 C CA . HIS A 1 89 ? -16.083 10.870 14.094 1.00 57.41 89 HIS A CA 1
ATOM 687 C C . HIS A 1 89 ? -15.807 12.351 13.851 1.00 57.41 89 HIS A C 1
ATOM 689 O O . HIS A 1 89 ? -14.645 12.758 13.803 1.00 57.41 89 HIS A O 1
ATOM 695 N N . SER A 1 90 ? -16.859 13.152 13.656 1.00 59.03 90 SER A N 1
ATOM 696 C CA . SER A 1 90 ? -16.737 14.610 13.620 1.00 59.03 90 SER A CA 1
ATOM 697 C C . SER A 1 90 ? -15.875 15.026 14.809 1.00 59.03 90 SER A C 1
ATOM 699 O O . SER A 1 90 ? -16.276 14.832 15.959 1.00 59.03 90 SER A O 1
ATOM 701 N N . LEU A 1 91 ? -14.647 15.478 14.536 1.00 59.50 91 LEU A N 1
ATOM 702 C CA . LEU A 1 91 ? -13.696 15.841 15.575 1.00 59.50 91 LEU A CA 1
ATOM 703 C C . LEU A 1 91 ? -14.247 17.086 16.266 1.00 59.50 91 LEU A C 1
ATOM 705 O O . LEU A 1 91 ? -14.003 18.218 15.852 1.00 59.50 91 LEU A O 1
ATOM 709 N N . SER A 1 92 ? -15.027 16.874 17.321 1.00 65.25 92 SER A N 1
ATOM 710 C CA . SER A 1 92 ? -15.370 17.919 18.269 1.00 65.25 92 SER A CA 1
ATOM 711 C C . SER A 1 92 ? -14.062 18.411 18.880 1.00 65.25 92 SER A C 1
ATOM 713 O O . SER A 1 92 ? -13.503 17.734 19.736 1.00 65.25 92 SER A O 1
ATOM 715 N N . SER A 1 93 ? -13.594 19.583 18.438 1.00 68.00 93 SER A N 1
ATOM 716 C CA . SER A 1 93 ? -12.523 20.368 19.065 1.00 68.00 93 SER A CA 1
ATOM 717 C C . SER A 1 93 ? -11.307 19.523 19.484 1.00 68.00 93 SER A C 1
ATOM 719 O O . SER A 1 93 ? -11.144 19.169 20.652 1.00 68.00 93 SER A O 1
ATOM 721 N N . SER A 1 94 ? -10.425 19.200 18.535 1.00 69.75 94 SER A N 1
ATOM 722 C CA . SER A 1 94 ? -9.138 18.576 18.855 1.00 69.75 94 SER A CA 1
ATOM 723 C C . SER A 1 94 ? -8.338 19.478 19.805 1.00 69.75 94 SER A C 1
ATOM 725 O O . SER A 1 94 ? -7.972 20.598 19.453 1.00 69.75 94 SER A O 1
ATOM 727 N N . LYS A 1 95 ? -8.069 18.998 21.024 1.00 75.81 95 LYS A N 1
ATOM 728 C CA . LYS A 1 95 ? -7.196 19.663 22.002 1.00 75.81 95 LYS A CA 1
ATOM 729 C C . LYS A 1 95 ? -5.809 19.034 21.924 1.00 75.81 95 LYS A C 1
ATOM 731 O O . LYS A 1 95 ? -5.666 17.834 22.134 1.00 75.81 95 LYS A O 1
ATOM 736 N N . ILE A 1 96 ? -4.800 19.840 21.610 1.00 83.75 96 ILE A N 1
ATOM 737 C CA . ILE A 1 96 ? -3.400 19.407 21.541 1.00 83.75 96 ILE A CA 1
ATOM 738 C C . ILE A 1 96 ? -2.761 19.583 22.923 1.00 83.75 96 ILE A C 1
ATOM 740 O O . ILE A 1 96 ? -2.887 20.646 23.529 1.00 83.75 96 ILE A O 1
ATOM 744 N N . LEU A 1 97 ? -2.053 18.557 23.403 1.00 81.50 97 LEU A N 1
ATOM 745 C CA . LEU A 1 97 ? -1.219 18.610 24.605 1.00 81.50 97 LEU A CA 1
ATOM 746 C C . LEU A 1 97 ? 0.219 18.246 24.224 1.00 81.50 97 LEU A C 1
ATOM 748 O O . LEU A 1 97 ? 0.486 17.119 23.818 1.00 81.50 97 LEU A O 1
ATOM 752 N N . ALA A 1 98 ? 1.136 19.200 24.364 1.00 86.69 98 ALA A N 1
ATOM 753 C CA . ALA A 1 98 ? 2.567 18.986 24.187 1.00 86.69 98 ALA A CA 1
ATOM 754 C C . ALA A 1 98 ? 3.257 19.002 25.557 1.00 86.69 98 ALA A C 1
ATOM 756 O O . ALA A 1 98 ? 3.024 19.910 26.354 1.00 86.69 98 ALA A O 1
ATOM 757 N N . ILE A 1 99 ? 4.104 18.008 25.828 1.00 82.50 99 ILE A N 1
ATOM 758 C CA . ILE A 1 99 ? 4.883 17.899 27.067 1.00 82.50 99 ILE A CA 1
ATOM 759 C C . ILE A 1 99 ? 6.361 17.841 26.682 1.00 82.50 99 ILE A C 1
ATOM 761 O O . ILE A 1 99 ? 6.772 16.962 25.928 1.00 82.50 99 ILE A O 1
ATOM 765 N N . GLY A 1 100 ? 7.156 18.772 27.207 1.00 87.38 100 GLY A N 1
ATOM 766 C CA . GLY A 1 100 ? 8.614 18.740 27.136 1.00 87.38 100 GLY A CA 1
ATOM 767 C C . GLY A 1 100 ? 9.178 18.583 28.541 1.00 87.38 100 GLY A C 1
ATOM 768 O O . GLY A 1 100 ? 8.872 19.390 29.416 1.00 87.38 100 GLY A O 1
ATOM 769 N N . GLN A 1 101 ? 9.986 17.550 28.764 1.00 86.50 101 GLN A N 1
ATOM 770 C CA . GLN A 1 101 ? 10.620 17.301 30.054 1.00 86.50 101 GLN A CA 1
ATOM 771 C C . GLN A 1 101 ? 12.138 17.339 29.873 1.00 86.50 101 GLN A C 1
ATOM 773 O O . GLN A 1 101 ? 12.716 16.466 29.235 1.00 86.50 101 GLN A O 1
ATOM 778 N N . THR A 1 102 ? 12.782 18.385 30.394 1.00 82.31 102 THR A N 1
ATOM 779 C CA . THR A 1 102 ? 14.219 18.633 30.174 1.00 82.31 102 THR A CA 1
ATOM 780 C C . THR A 1 102 ? 15.114 17.932 31.200 1.00 82.31 102 THR A C 1
ATOM 782 O O . THR A 1 102 ? 16.328 17.915 31.03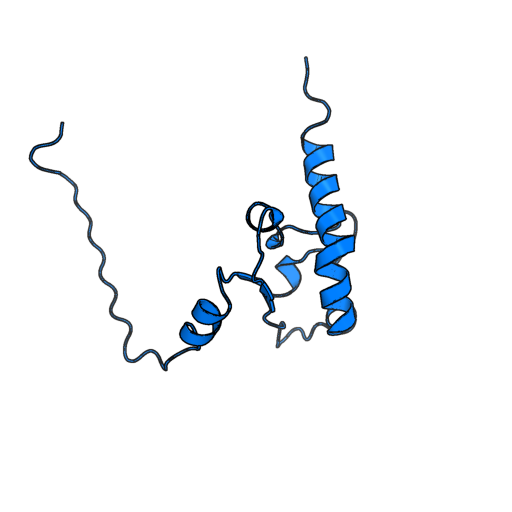6 1.00 82.31 102 THR A O 1
ATOM 785 N N . ALA A 1 103 ? 14.532 17.386 32.271 1.00 79.06 103 ALA A N 1
ATOM 786 C CA . ALA A 1 103 ? 15.230 16.638 33.308 1.00 79.06 103 ALA A CA 1
ATOM 787 C C . ALA A 1 103 ? 14.309 15.547 33.870 1.00 79.06 103 ALA A C 1
ATOM 789 O O . ALA A 1 103 ? 13.138 15.803 34.158 1.00 79.06 103 ALA A O 1
ATOM 790 N N . THR A 1 104 ? 14.839 14.337 34.045 1.00 79.50 104 THR A N 1
ATOM 791 C CA . THR A 1 104 ? 14.123 13.201 34.643 1.00 79.50 104 THR A CA 1
ATOM 792 C C . THR A 1 104 ? 14.777 12.885 35.986 1.00 79.50 104 THR A C 1
ATOM 794 O O . THR A 1 104 ? 15.800 12.200 36.013 1.00 79.50 104 THR A O 1
ATOM 797 N N . PRO A 1 105 ? 14.258 13.412 37.113 1.00 74.56 105 PRO A N 1
ATOM 798 C CA . PRO A 1 105 ? 14.863 13.185 38.421 1.00 74.56 105 PRO A CA 1
ATOM 799 C C . PRO A 1 105 ? 14.978 11.682 38.715 1.00 74.56 105 PRO A C 1
ATOM 801 O O . PRO A 1 105 ? 13.995 10.954 38.609 1.00 74.56 105 PRO A O 1
ATOM 804 N N . GLY A 1 106 ? 16.177 11.219 39.076 1.00 77.25 106 GLY A N 1
ATOM 805 C CA . GLY A 1 106 ? 16.439 9.821 39.442 1.00 77.25 106 GLY A CA 1
ATOM 806 C C . GLY A 1 106 ? 16.995 8.922 38.331 1.00 77.25 106 GLY A C 1
ATOM 807 O O . GLY A 1 106 ? 17.226 7.749 38.599 1.00 77.25 106 GLY A O 1
ATOM 808 N N . HIS A 1 107 ? 17.239 9.443 37.125 1.00 64.19 107 HIS A N 1
ATOM 809 C CA . HIS A 1 107 ? 17.991 8.742 36.077 1.00 64.19 107 HIS A CA 1
ATOM 810 C C . HIS A 1 107 ? 19.160 9.626 35.614 1.00 64.19 107 HIS A C 1
ATOM 812 O O . HIS A 1 107 ? 18.944 10.790 35.272 1.00 64.19 107 HIS A O 1
ATOM 818 N N . ALA A 1 108 ? 20.379 9.077 35.666 1.00 57.28 108 ALA A N 1
ATOM 819 C CA . ALA A 1 108 ? 21.626 9.676 35.183 1.00 57.28 108 ALA A CA 1
ATOM 820 C C . ALA A 1 108 ? 22.169 8.861 34.006 1.00 57.28 108 ALA A C 1
ATOM 822 O O . ALA A 1 108 ? 21.995 7.620 34.045 1.00 57.28 108 ALA A O 1
#

Sequence (108 aa):
MAEVDYQSGFGSMLTTLWNDVAKPVLDHLGYTNNVPTDNLPHITWCPTGAMTFLPLHAAGDYDQPRSRAFEYAISYTPTLTALLESTPHSLSSSKILAIGQTATPGHA

InterPro domains:
  IPR024983 CHAT domain [PF12770] (14-105)

Radius of gyration: 19.78 Å; chains: 1; bounding box: 52×32×56 Å

Foldseek 3Di:
DPDPDPVVVLLVLLQCLLVPPQVVVCVVVVCQPDQDPVDQDAEEDQDDDPCVVPPSQQRADPVDPPGGNVVRHYHYDPDPVRVVVVPDDPPPDDDDDDDDDPDDPPDD